Protein AF-A0A9W4V0B0-F1 (afdb_monomer_lite)

Secondary structure (DSSP, 8-state):
-HHHHHHHHHHHHHHHHHHHHHHHHHHHHHHHTTT--HHHHHHHHHHHHHHHHHHHHHHHH-

Foldseek 3Di:
DVVVLVVVLVVLVVVLVVLVVVLVVLVVVCVVVVVPPPVSVVVNVVSVVVNVVSVVVNVVSD

Structure (mmCIF, N/CA/C/O backbone):
data_AF-A0A9W4V0B0-F1
#
_entry.id   AF-A0A9W4V0B0-F1
#
loop_
_atom_site.group_PDB
_atom_site.id
_atom_site.type_symbol
_atom_site.label_atom_id
_atom_site.label_alt_id
_atom_site.label_comp_id
_atom_site.label_asym_id
_atom_site.label_entity_id
_atom_site.label_seq_id
_atom_site.pdbx_PDB_ins_code
_atom_site.Cartn_x
_atom_site.Cartn_y
_atom_site.Cartn_z
_atom_site.occupancy
_atom_site.B_iso_or_equiv
_atom_site.auth_seq_id
_atom_site.auth_comp_id
_atom_site.auth_asym_id
_atom_site.auth_atom_id
_atom_site.pdbx_PDB_model_num
ATOM 1 N N . MET A 1 1 ? 14.406 -7.303 -29.115 1.00 57.53 1 MET A N 1
ATOM 2 C 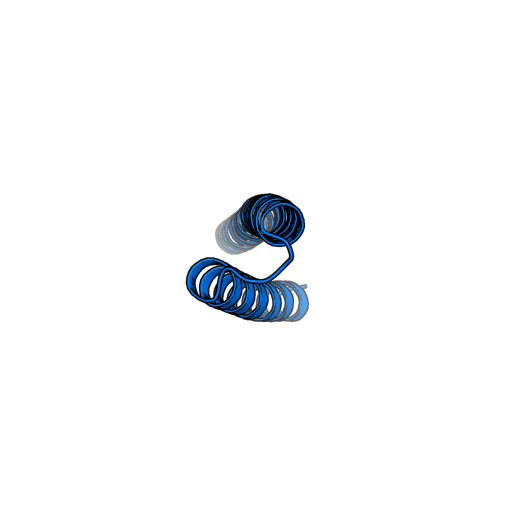CA . MET A 1 1 ? 14.705 -7.772 -27.743 1.00 57.53 1 MET A CA 1
ATOM 3 C C . MET A 1 1 ? 14.647 -6.629 -26.723 1.00 57.53 1 MET A C 1
ATOM 5 O O . MET A 1 1 ? 14.486 -6.924 -25.549 1.00 57.53 1 MET A O 1
ATOM 9 N N . ASP A 1 2 ? 14.720 -5.355 -27.141 1.00 65.50 2 ASP A N 1
ATOM 10 C CA . ASP A 1 2 ? 14.518 -4.200 -26.242 1.00 65.50 2 ASP A CA 1
ATOM 11 C C . ASP A 1 2 ? 13.039 -3.898 -25.937 1.00 65.50 2 ASP A C 1
ATOM 13 O O . ASP A 1 2 ? 12.726 -3.448 -24.836 1.00 65.50 2 ASP A O 1
ATOM 17 N N . ASP A 1 3 ? 12.119 -4.217 -26.854 1.00 72.12 3 ASP A N 1
ATOM 18 C CA . ASP A 1 3 ? 10.687 -3.922 -26.679 1.00 72.12 3 ASP A CA 1
ATOM 19 C C . ASP A 1 3 ? 10.055 -4.683 -25.499 1.00 72.12 3 ASP A C 1
ATOM 21 O O . ASP A 1 3 ? 9.250 -4.119 -24.757 1.00 72.12 3 ASP A O 1
ATOM 25 N N . ASP A 1 4 ? 10.472 -5.933 -25.268 1.00 81.75 4 ASP A N 1
ATOM 26 C CA . ASP A 1 4 ? 9.939 -6.774 -24.187 1.00 81.75 4 ASP A CA 1
ATOM 27 C C . ASP A 1 4 ? 10.328 -6.237 -22.801 1.00 81.75 4 ASP A C 1
ATOM 29 O O . ASP A 1 4 ? 9.508 -6.213 -21.884 1.00 81.75 4 ASP A O 1
ATOM 33 N N . LYS A 1 5 ? 11.561 -5.733 -22.657 1.00 81.88 5 LYS A N 1
ATOM 34 C CA . LYS A 1 5 ? 12.040 -5.125 -21.406 1.00 81.88 5 LYS A CA 1
ATOM 35 C C . LYS A 1 5 ? 11.392 -3.767 -21.148 1.00 81.88 5 LYS A C 1
ATOM 37 O O . LYS A 1 5 ? 11.081 -3.444 -20.004 1.00 81.88 5 LYS A O 1
ATOM 42 N N . GLY A 1 6 ? 11.161 -2.983 -22.203 1.00 85.88 6 GLY A N 1
ATOM 43 C CA . GLY A 1 6 ? 10.419 -1.726 -22.107 1.00 85.88 6 GLY A CA 1
ATOM 44 C C . GLY A 1 6 ? 8.975 -1.946 -21.650 1.00 85.88 6 GLY A C 1
ATOM 45 O O . GLY A 1 6 ? 8.494 -1.245 -20.760 1.00 85.88 6 GLY A O 1
ATOM 46 N N . ALA A 1 7 ? 8.301 -2.960 -22.200 1.00 90.19 7 ALA A N 1
ATOM 47 C CA . ALA A 1 7 ? 6.953 -3.339 -21.788 1.00 90.19 7 ALA A CA 1
ATOM 48 C C . ALA A 1 7 ? 6.904 -3.837 -20.333 1.00 90.19 7 ALA A C 1
ATOM 50 O O . ALA A 1 7 ? 6.019 -3.429 -19.579 1.00 90.19 7 ALA A O 1
ATOM 51 N N . GLU A 1 8 ? 7.873 -4.658 -19.917 1.00 88.88 8 GLU A N 1
ATOM 52 C CA . GLU A 1 8 ? 7.992 -5.136 -18.533 1.00 88.88 8 GLU A CA 1
ATOM 53 C C . GLU A 1 8 ? 8.202 -3.977 -17.547 1.00 88.88 8 GLU A C 1
ATOM 55 O O . GLU A 1 8 ? 7.549 -3.912 -16.503 1.00 88.88 8 GLU A O 1
ATOM 60 N N . PHE A 1 9 ? 9.051 -3.009 -17.899 1.00 89.44 9 PHE A N 1
ATOM 61 C CA . PHE A 1 9 ? 9.279 -1.826 -17.076 1.00 89.44 9 PHE A CA 1
ATOM 62 C C . PHE A 1 9 ? 8.018 -0.960 -16.945 1.00 89.44 9 PHE A C 1
ATOM 64 O O . PHE A 1 9 ? 7.658 -0.548 -15.841 1.00 89.44 9 PHE A O 1
ATOM 71 N N . LEU A 1 10 ? 7.298 -0.722 -18.047 1.00 91.62 10 LEU A N 1
ATOM 72 C CA . LEU A 1 10 ? 6.045 0.040 -18.028 1.00 91.62 10 LEU A CA 1
ATOM 73 C C . LEU A 1 10 ? 4.943 -0.660 -17.221 1.00 91.62 10 LEU A C 1
ATOM 75 O O . LEU A 1 10 ? 4.220 0.011 -16.478 1.00 91.62 10 LEU A O 1
ATOM 79 N N . ASP A 1 11 ? 4.828 -1.989 -17.312 1.00 92.62 11 ASP A N 1
ATOM 80 C CA . ASP A 1 11 ? 3.904 -2.745 -16.460 1.00 92.62 11 ASP A CA 1
ATOM 81 C C . ASP A 1 11 ? 4.268 -2.581 -14.982 1.00 92.62 11 ASP A C 1
ATOM 83 O O . ASP A 1 11 ? 3.401 -2.288 -14.155 1.00 92.62 11 ASP A O 1
ATOM 87 N N . MET A 1 12 ? 5.557 -2.671 -14.650 1.00 92.25 12 MET A N 1
ATOM 88 C CA . MET A 1 12 ? 6.044 -2.509 -13.284 1.00 92.25 12 MET A CA 1
ATOM 89 C C . MET A 1 12 ? 5.703 -1.124 -12.705 1.00 92.25 12 MET A C 1
ATOM 91 O O . MET A 1 12 ? 5.197 -1.040 -11.581 1.00 92.25 12 MET A O 1
ATOM 95 N N . ILE A 1 13 ? 5.859 -0.049 -13.487 1.00 92.62 13 ILE A N 1
ATOM 96 C CA . ILE A 1 13 ? 5.417 1.307 -13.113 1.00 92.62 13 ILE A CA 1
ATOM 97 C C . ILE A 1 13 ? 3.896 1.357 -12.902 1.00 92.62 13 ILE A C 1
ATOM 99 O O . ILE A 1 13 ? 3.416 1.897 -11.901 1.00 92.62 13 ILE A O 1
ATOM 103 N N . GLY A 1 14 ? 3.121 0.748 -13.804 1.00 93.62 14 GLY A N 1
ATOM 104 C CA . GLY A 1 14 ? 1.666 0.670 -13.676 1.00 93.62 14 GLY A CA 1
ATOM 105 C C . GLY A 1 14 ? 1.217 -0.078 -12.416 1.00 93.62 14 GLY A C 1
ATOM 106 O O . GLY A 1 14 ? 0.257 0.326 -11.753 1.00 93.62 14 GLY A O 1
ATOM 107 N N . ARG A 1 15 ? 1.921 -1.153 -12.042 1.00 93.50 15 ARG A N 1
ATOM 108 C CA . ARG A 1 15 ? 1.681 -1.891 -10.793 1.00 93.50 15 ARG A CA 1
ATOM 109 C C . ARG A 1 15 ? 2.006 -1.035 -9.570 1.00 93.50 15 ARG A C 1
ATOM 111 O O . ARG A 1 15 ? 1.214 -1.044 -8.628 1.00 93.50 15 ARG A O 1
ATOM 118 N N . GLN A 1 16 ? 3.088 -0.255 -9.603 1.00 93.12 16 GLN A N 1
ATOM 119 C CA . GLN A 1 16 ? 3.432 0.666 -8.517 1.00 93.12 16 GLN A CA 1
ATOM 120 C C . GLN A 1 16 ? 2.350 1.737 -8.307 1.00 93.12 16 GLN A C 1
ATOM 122 O O . GLN A 1 16 ? 1.941 1.957 -7.167 1.00 93.12 16 GLN A O 1
ATOM 127 N N . ALA A 1 17 ? 1.841 2.356 -9.375 1.00 93.81 17 ALA A N 1
ATOM 128 C CA . ALA A 1 17 ? 0.796 3.380 -9.272 1.00 93.81 17 ALA A CA 1
ATOM 129 C C . ALA A 1 17 ? -0.484 2.835 -8.609 1.00 93.81 17 ALA A C 1
ATOM 131 O O . ALA A 1 17 ? -0.981 3.398 -7.632 1.00 93.81 17 ALA A O 1
ATOM 132 N N . ARG A 1 18 ? -0.965 1.667 -9.061 1.00 95.81 18 ARG A N 1
ATOM 133 C CA . ARG A 1 18 ? -2.136 0.995 -8.464 1.00 95.81 18 ARG A CA 1
ATOM 134 C C . ARG A 1 18 ? -1.913 0.623 -6.999 1.00 95.81 18 ARG A C 1
ATOM 136 O O . ARG A 1 18 ? -2.842 0.652 -6.193 1.00 95.81 18 ARG A O 1
ATOM 143 N N . LEU A 1 19 ? -0.690 0.239 -6.641 1.00 95.19 19 LEU A N 1
ATOM 144 C CA . LEU A 1 19 ? -0.357 -0.099 -5.264 1.00 95.19 19 LEU A CA 1
ATOM 145 C C . LEU A 1 19 ? -0.357 1.136 -4.356 1.00 95.19 19 LEU A C 1
ATOM 147 O O . LEU A 1 19 ? -0.892 1.071 -3.251 1.00 95.19 19 LEU A O 1
ATOM 151 N N . GLN A 1 20 ? 0.156 2.270 -4.836 1.00 94.44 20 GLN A N 1
ATOM 152 C CA . GLN A 1 20 ? 0.102 3.541 -4.112 1.00 94.44 20 GLN A CA 1
ATOM 153 C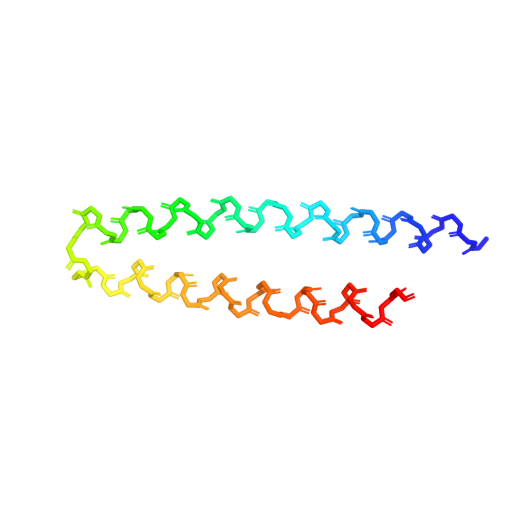 C . GLN A 1 20 ? -1.342 3.983 -3.844 1.00 94.44 20 GLN A C 1
ATOM 155 O O . GLN A 1 20 ? -1.663 4.361 -2.717 1.00 94.44 20 GLN A O 1
ATOM 160 N N . GLU A 1 21 ? -2.242 3.850 -4.821 1.00 96.31 21 GLU A N 1
ATOM 161 C CA . GLU A 1 21 ? -3.672 4.129 -4.620 1.00 96.31 21 GLU A CA 1
ATOM 162 C C . GLU A 1 21 ? -4.286 3.251 -3.517 1.00 96.31 21 GLU A C 1
ATOM 164 O O . GLU A 1 21 ? -5.019 3.740 -2.651 1.00 96.31 21 GLU A O 1
ATOM 169 N N . ARG A 1 22 ? -3.954 1.951 -3.497 1.00 95.38 22 ARG A N 1
ATOM 170 C CA . ARG A 1 22 ? -4.419 1.020 -2.455 1.00 95.38 22 ARG A CA 1
ATOM 171 C C . ARG A 1 22 ? -3.894 1.406 -1.073 1.00 95.38 22 ARG A C 1
ATOM 173 O O . ARG A 1 22 ? -4.677 1.397 -0.124 1.00 95.38 22 ARG A O 1
ATOM 180 N N . ILE A 1 23 ? -2.612 1.764 -0.965 1.00 94.94 23 ILE A N 1
ATOM 181 C CA . ILE A 1 23 ? -1.985 2.222 0.285 1.00 94.94 23 ILE A CA 1
ATOM 182 C C . ILE A 1 23 ? -2.715 3.454 0.817 1.00 94.94 23 ILE A C 1
ATOM 184 O O . ILE A 1 23 ? -3.154 3.450 1.965 1.00 94.94 23 ILE A O 1
ATOM 188 N N . VAL A 1 24 ? -2.919 4.474 -0.024 1.00 96.00 24 VAL A N 1
ATOM 189 C CA . VAL A 1 24 ? -3.619 5.709 0.365 1.00 96.00 24 VAL A CA 1
ATOM 190 C C . VAL A 1 24 ? -5.045 5.404 0.829 1.00 96.00 24 VAL A C 1
ATOM 192 O O . VAL A 1 24 ? -5.463 5.867 1.891 1.00 96.00 24 VAL A O 1
ATOM 195 N N . GLY A 1 25 ? -5.781 4.568 0.091 1.00 94.25 25 GLY A N 1
ATOM 196 C CA . GLY A 1 25 ? -7.142 4.180 0.462 1.00 94.25 25 GLY A CA 1
ATOM 197 C C . GLY A 1 25 ? -7.225 3.407 1.785 1.00 94.25 25 GLY A C 1
ATOM 198 O O . GLY A 1 25 ? -8.157 3.617 2.563 1.00 94.25 25 GLY A O 1
ATOM 199 N N . ARG A 1 26 ? -6.260 2.522 2.068 1.00 92.31 26 ARG A N 1
ATOM 200 C CA . ARG A 1 26 ? -6.186 1.767 3.335 1.00 92.31 26 ARG A CA 1
ATOM 201 C C . ARG A 1 26 ? -5.778 2.655 4.502 1.00 92.31 26 ARG A C 1
ATOM 203 O O . ARG A 1 26 ? -6.437 2.608 5.536 1.00 92.31 26 ARG A O 1
ATOM 210 N N . ALA A 1 27 ? -4.776 3.510 4.318 1.00 92.06 27 ALA A N 1
ATOM 211 C CA . ALA A 1 27 ? -4.351 4.472 5.328 1.00 92.06 27 ALA A CA 1
ATOM 212 C C . ALA A 1 27 ? -5.492 5.426 5.718 1.00 92.06 27 ALA A C 1
ATOM 214 O O . ALA A 1 27 ? -5.725 5.651 6.903 1.00 92.06 27 ALA A O 1
ATOM 215 N N . ALA A 1 28 ? -6.265 5.918 4.742 1.00 94.94 28 ALA A N 1
ATOM 216 C CA . ALA A 1 28 ? -7.429 6.764 5.004 1.00 94.94 28 ALA A CA 1
ATOM 217 C C . ALA A 1 28 ? -8.512 6.039 5.823 1.00 94.94 28 ALA A C 1
ATOM 219 O O . ALA A 1 28 ? -9.067 6.608 6.763 1.00 94.94 28 ALA A O 1
ATOM 220 N N . ARG A 1 29 ? -8.790 4.767 5.507 1.00 91.25 29 ARG A N 1
ATOM 221 C CA . ARG A 1 29 ? -9.733 3.940 6.280 1.00 91.25 29 ARG A CA 1
ATOM 222 C C . ARG A 1 29 ? -9.234 3.670 7.699 1.00 91.25 29 ARG A C 1
ATOM 224 O O . ARG A 1 29 ? -10.027 3.734 8.630 1.00 91.25 29 ARG A O 1
ATOM 231 N N . LEU A 1 30 ? -7.936 3.423 7.870 1.00 89.25 30 LEU A N 1
ATOM 232 C CA . LEU A 1 30 ? -7.337 3.158 9.177 1.00 89.25 30 LEU A CA 1
ATOM 233 C C . LEU A 1 30 ? -7.354 4.411 10.052 1.00 89.25 30 LEU A C 1
ATOM 235 O O . LEU A 1 30 ? -7.703 4.331 11.226 1.00 89.25 30 LEU A O 1
ATOM 239 N N . ALA A 1 31 ? -7.080 5.575 9.461 1.00 92.06 31 ALA A N 1
ATOM 240 C CA . ALA A 1 31 ? -7.233 6.862 10.127 1.00 92.06 31 ALA A CA 1
ATOM 241 C C . ALA A 1 31 ? -8.692 7.118 10.548 1.00 92.06 31 ALA A C 1
ATOM 243 O O . ALA A 1 31 ? -8.930 7.556 11.672 1.00 92.06 31 ALA A O 1
ATOM 244 N N . ALA A 1 32 ? -9.670 6.795 9.693 1.00 93.25 32 ALA A N 1
ATOM 245 C CA . ALA A 1 32 ? -11.092 6.911 10.026 1.00 93.25 32 ALA A CA 1
ATOM 246 C C . ALA A 1 32 ? -11.529 5.947 11.147 1.00 93.25 32 ALA A C 1
ATOM 248 O O . ALA A 1 32 ? -12.397 6.292 11.943 1.00 93.25 32 ALA A O 1
ATOM 249 N N . ALA A 1 33 ? -10.899 4.773 11.240 1.00 90.81 33 ALA A N 1
ATOM 250 C CA . ALA A 1 33 ? -11.091 3.809 12.323 1.00 90.81 33 ALA A CA 1
ATOM 251 C C . ALA A 1 33 ? -10.299 4.152 13.603 1.00 90.81 33 ALA A C 1
ATOM 253 O O . ALA A 1 33 ? -10.246 3.346 14.527 1.00 90.81 33 ALA A O 1
ATOM 254 N N . GLY A 1 34 ? -9.637 5.314 13.665 1.00 91.56 34 GLY A N 1
ATOM 255 C CA . GLY A 1 34 ? -8.843 5.710 14.830 1.00 91.56 34 GLY A CA 1
ATOM 256 C C . GLY A 1 34 ? -7.609 4.835 15.065 1.00 91.56 34 GLY A C 1
ATOM 257 O O . GLY A 1 34 ? -7.121 4.773 16.187 1.00 91.56 34 GLY A O 1
ATOM 258 N N . TRP A 1 35 ? -7.099 4.177 14.018 1.00 87.56 35 TRP A N 1
ATOM 259 C CA . TRP A 1 35 ? -5.962 3.248 14.060 1.00 87.56 35 TRP A CA 1
ATOM 260 C C . TRP A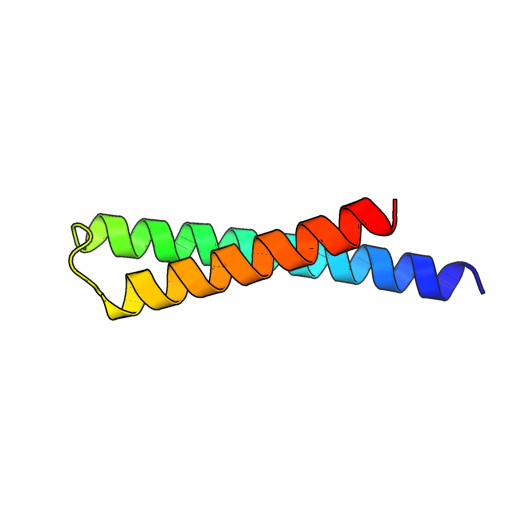 1 35 ? -6.182 1.952 14.854 1.00 87.56 35 TRP A C 1
ATOM 262 O O . TRP A 1 35 ? -5.225 1.200 15.044 1.00 87.56 35 TRP A O 1
ATOM 272 N N . ASP A 1 36 ? -7.419 1.663 15.262 1.00 89.88 36 ASP A N 1
ATOM 273 C CA . ASP A 1 36 ? -7.758 0.516 16.120 1.00 89.88 36 ASP A CA 1
ATOM 274 C C . ASP A 1 36 ? -8.187 -0.738 15.330 1.00 89.88 36 ASP A C 1
ATOM 276 O O . ASP A 1 36 ? -8.587 -1.759 15.884 1.00 89.88 36 ASP A O 1
ATOM 280 N N . ASP A 1 37 ? -8.086 -0.688 14.000 1.00 91.94 37 ASP A N 1
ATOM 281 C CA . ASP A 1 37 ? -8.371 -1.827 13.130 1.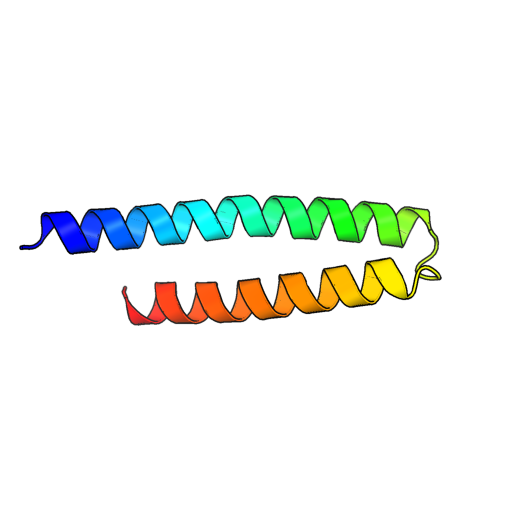00 91.94 37 ASP A CA 1
ATOM 282 C C . ASP A 1 37 ? -7.077 -2.588 12.804 1.00 91.94 37 ASP A C 1
ATOM 284 O O . ASP A 1 37 ? -6.345 -2.275 11.858 1.00 91.94 37 ASP A O 1
ATOM 288 N N . ALA A 1 38 ? -6.784 -3.603 13.619 1.00 92.12 38 ALA A N 1
ATOM 289 C CA . ALA A 1 38 ? -5.593 -4.437 13.474 1.00 92.12 38 ALA A CA 1
ATOM 290 C C . ALA A 1 38 ? -5.538 -5.189 12.131 1.00 92.12 38 ALA A C 1
ATOM 292 O O . ALA A 1 38 ? -4.451 -5.379 11.583 1.00 92.12 38 ALA A O 1
ATOM 293 N N . ALA A 1 39 ? -6.689 -5.594 11.581 1.00 90.94 39 ALA A N 1
ATOM 294 C CA . ALA A 1 39 ? -6.744 -6.290 10.298 1.00 90.94 39 ALA A CA 1
ATOM 295 C C . ALA A 1 39 ? -6.376 -5.341 9.151 1.00 90.94 39 ALA A C 1
ATOM 297 O O . ALA A 1 39 ? -5.565 -5.680 8.288 1.00 90.94 39 ALA A O 1
ATOM 298 N N . LEU A 1 40 ? -6.911 -4.122 9.184 1.00 90.69 40 LEU A N 1
ATOM 299 C CA . LEU A 1 40 ? -6.607 -3.091 8.201 1.00 90.69 40 LEU A CA 1
ATOM 300 C C . LEU A 1 40 ? -5.161 -2.590 8.309 1.00 90.69 40 LEU A C 1
ATOM 302 O O . LEU A 1 40 ? -4.533 -2.282 7.296 1.00 90.69 40 LEU A O 1
ATOM 306 N N . ARG A 1 41 ? -4.609 -2.549 9.525 1.00 92.31 41 ARG A N 1
ATOM 307 C CA . ARG A 1 41 ? -3.195 -2.239 9.761 1.00 92.31 41 ARG A CA 1
ATOM 308 C C . ARG A 1 41 ? -2.274 -3.309 9.176 1.00 92.31 41 ARG A C 1
ATOM 310 O O . ARG A 1 41 ? -1.345 -2.962 8.456 1.00 92.31 41 ARG A O 1
ATOM 317 N N . ALA A 1 42 ? -2.585 -4.588 9.388 1.00 93.50 42 ALA A N 1
ATOM 318 C CA . ALA A 1 42 ? -1.845 -5.690 8.775 1.00 93.50 42 ALA A CA 1
ATOM 319 C C . ALA A 1 42 ? -1.932 -5.669 7.236 1.00 93.50 42 ALA A C 1
ATOM 321 O O . ALA A 1 42 ? -0.936 -5.923 6.558 1.00 93.50 42 ALA A O 1
ATOM 322 N N . GLU A 1 43 ? -3.097 -5.327 6.670 1.00 93.19 43 GLU A N 1
ATOM 323 C CA . GLU A 1 43 ? -3.238 -5.136 5.221 1.00 93.19 43 GLU A CA 1
ATOM 324 C C . GLU A 1 43 ? -2.340 -3.992 4.725 1.00 93.19 43 GLU A C 1
ATOM 326 O O . GLU A 1 43 ? -1.638 -4.153 3.727 1.00 93.19 43 GLU A O 1
ATOM 331 N N . LEU A 1 44 ? -2.320 -2.856 5.429 1.00 92.94 44 LEU A N 1
ATOM 332 C CA . LEU A 1 44 ? -1.485 -1.706 5.082 1.00 92.94 44 LEU A CA 1
ATOM 333 C C . LEU A 1 44 ? 0.013 -2.040 5.133 1.00 92.94 44 LEU A C 1
ATOM 335 O O . LEU A 1 44 ? 0.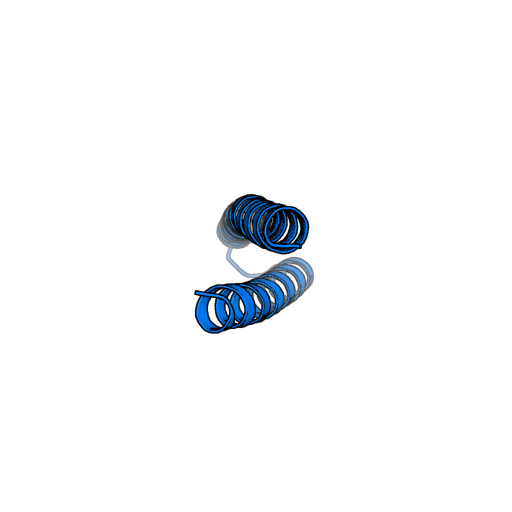732 -1.710 4.190 1.00 92.94 44 LEU A O 1
ATOM 339 N N . ASP A 1 45 ? 0.469 -2.739 6.173 1.00 94.31 45 ASP A N 1
ATOM 340 C CA . ASP A 1 45 ? 1.864 -3.177 6.303 1.00 94.31 45 ASP A CA 1
ATOM 341 C C . ASP A 1 45 ? 2.270 -4.107 5.145 1.00 94.31 45 ASP A C 1
ATOM 343 O O . ASP A 1 45 ? 3.355 -3.968 4.574 1.00 94.31 45 ASP A O 1
ATOM 347 N N . GLY A 1 46 ? 1.372 -5.007 4.729 1.00 96.00 46 GLY A N 1
ATOM 348 C CA . GLY A 1 46 ? 1.581 -5.865 3.562 1.00 96.00 46 GLY A CA 1
ATOM 349 C C . GLY A 1 46 ? 1.717 -5.078 2.254 1.00 96.00 46 GLY A C 1
ATOM 350 O O . GLY A 1 46 ? 2.617 -5.350 1.457 1.00 96.00 46 GLY A O 1
ATOM 351 N N . LEU A 1 47 ? 0.868 -4.067 2.045 1.00 93.44 47 LEU A N 1
ATOM 352 C CA . LEU A 1 47 ? 0.943 -3.201 0.863 1.00 93.44 47 LEU A CA 1
ATOM 353 C C . LEU A 1 47 ? 2.235 -2.375 0.837 1.00 93.44 47 LEU A C 1
ATOM 355 O O . LEU A 1 47 ? 2.831 -2.210 -0.227 1.00 93.44 47 LEU A O 1
ATOM 359 N N . LEU A 1 48 ? 2.687 -1.881 1.993 1.00 93.88 48 LEU A N 1
ATOM 360 C CA . LEU A 1 48 ? 3.947 -1.144 2.119 1.00 93.88 48 LEU A CA 1
ATOM 361 C C . LEU A 1 48 ? 5.157 -2.032 1.803 1.00 93.88 48 LEU A C 1
ATOM 363 O O . LEU A 1 48 ? 6.071 -1.598 1.102 1.00 93.88 48 LEU A O 1
ATOM 367 N N . ALA A 1 49 ? 5.150 -3.289 2.252 1.00 96.00 49 ALA A N 1
ATOM 368 C CA . ALA A 1 49 ? 6.198 -4.248 1.913 1.00 96.00 49 ALA A CA 1
ATOM 369 C C . ALA A 1 49 ? 6.225 -4.571 0.406 1.00 96.00 49 ALA A C 1
ATOM 371 O O . ALA A 1 49 ? 7.299 -4.629 -0.199 1.00 96.00 49 ALA A O 1
ATOM 372 N N . GLU A 1 50 ? 5.055 -4.743 -0.221 1.00 95.06 50 GLU A N 1
ATOM 373 C CA . GLU A 1 50 ? 4.947 -4.936 -1.674 1.00 95.06 50 GLU A CA 1
ATOM 374 C C . GLU A 1 50 ? 5.467 -3.707 -2.441 1.00 95.06 50 GLU A C 1
ATOM 376 O O . GLU A 1 50 ? 6.166 -3.855 -3.447 1.00 95.06 50 GLU A O 1
ATOM 381 N N . HIS A 1 51 ? 5.190 -2.500 -1.935 1.00 93.94 51 HIS A N 1
ATOM 382 C CA . HIS A 1 51 ? 5.622 -1.242 -2.546 1.00 93.94 51 HIS A CA 1
ATOM 383 C C . HIS A 1 51 ? 7.137 -1.092 -2.492 1.00 93.94 51 HIS A C 1
ATOM 385 O O . HIS A 1 51 ? 7.751 -0.883 -3.536 1.00 93.94 51 HIS A O 1
ATOM 391 N N . ALA A 1 52 ? 7.746 -1.333 -1.330 1.00 93.00 52 ALA A N 1
ATOM 392 C CA . ALA A 1 52 ? 9.198 -1.322 -1.180 1.00 93.00 52 ALA A CA 1
ATOM 393 C C . ALA A 1 52 ? 9.886 -2.341 -2.107 1.00 93.00 52 ALA A C 1
ATOM 395 O O . ALA A 1 52 ? 10.936 -2.057 -2.688 1.00 93.00 52 ALA A O 1
ATOM 396 N N . ARG A 1 53 ? 9.282 -3.525 -2.292 1.00 93.81 53 ARG A N 1
ATOM 397 C CA . ARG A 1 53 ? 9.804 -4.548 -3.208 1.00 93.81 53 ARG A CA 1
ATOM 398 C C . ARG A 1 53 ? 9.773 -4.077 -4.662 1.00 93.81 53 ARG A C 1
ATOM 400 O O . ARG A 1 53 ? 10.780 -4.206 -5.352 1.00 93.81 53 ARG A O 1
ATOM 407 N N . LEU A 1 54 ? 8.634 -3.557 -5.123 1.00 91.56 54 LEU A N 1
ATOM 408 C CA . LEU A 1 54 ? 8.475 -3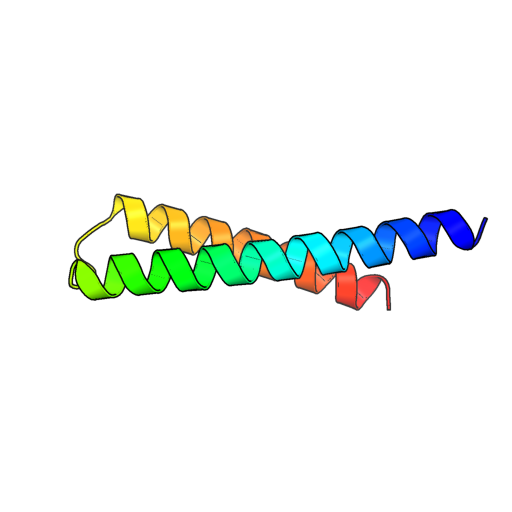.061 -6.495 1.00 91.56 54 LEU A CA 1
ATOM 409 C C . LEU A 1 54 ? 9.377 -1.854 -6.767 1.00 91.56 54 LEU A C 1
ATOM 411 O O . LEU A 1 54 ? 10.010 -1.800 -7.818 1.00 91.56 54 LEU A O 1
ATOM 415 N N . GLU A 1 55 ? 9.506 -0.935 -5.810 1.00 91.56 55 GLU A N 1
ATOM 416 C CA . GLU A 1 55 ? 10.403 0.216 -5.938 1.00 91.56 55 GLU A CA 1
ATOM 417 C C . GLU A 1 55 ? 11.866 -0.232 -6.101 1.00 91.56 55 GLU A C 1
ATOM 419 O O . GLU A 1 55 ? 12.591 0.294 -6.947 1.00 91.56 55 GLU A O 1
ATOM 424 N N . GLY A 1 56 ? 12.292 -1.250 -5.344 1.00 91.38 56 GLY A N 1
ATOM 425 C CA . GLY A 1 56 ? 13.616 -1.854 -5.492 1.00 91.38 56 GLY A CA 1
ATOM 426 C C . GLY A 1 56 ? 13.847 -2.465 -6.877 1.00 91.38 56 GLY A C 1
ATOM 427 O O . GLY A 1 56 ? 14.922 -2.296 -7.450 1.00 91.38 56 GLY A O 1
ATOM 428 N N . GLN A 1 57 ? 12.835 -3.130 -7.442 1.00 91.19 57 GLN A N 1
ATOM 429 C CA . GLN A 1 57 ? 12.905 -3.708 -8.789 1.00 91.19 57 GLN A CA 1
ATOM 430 C C . GLN A 1 57 ? 12.989 -2.626 -9.872 1.00 91.19 57 GLN A C 1
ATOM 432 O O . GLN A 1 57 ? 13.830 -2.723 -10.760 1.00 91.19 57 GLN A O 1
ATOM 437 N N . ILE A 1 58 ? 12.179 -1.569 -9.766 1.00 88.44 58 ILE A N 1
ATOM 438 C CA . ILE A 1 58 ? 12.200 -0.428 -10.695 1.00 88.44 58 ILE A CA 1
ATOM 439 C C . ILE A 1 58 ? 13.559 0.261 -10.671 1.00 88.44 58 ILE A C 1
ATOM 441 O O . ILE A 1 58 ? 14.155 0.491 -11.722 1.00 88.44 58 ILE A O 1
ATOM 445 N N . ARG A 1 59 ? 14.078 0.543 -9.474 1.00 88.25 59 ARG A N 1
ATOM 446 C CA . ARG A 1 59 ? 15.384 1.183 -9.304 1.00 88.25 59 ARG A CA 1
ATOM 447 C C . ARG A 1 59 ? 16.533 0.325 -9.834 1.00 88.25 59 ARG A C 1
ATOM 449 O O . ARG A 1 59 ? 17.484 0.879 -10.359 1.00 88.25 59 ARG A O 1
ATOM 456 N N . GLY A 1 60 ? 16.457 -0.998 -9.687 1.00 85.94 60 GLY A N 1
ATOM 457 C CA . GLY A 1 60 ? 17.462 -1.923 -10.220 1.00 85.94 60 GLY A CA 1
ATOM 458 C C . GLY A 1 60 ? 17.361 -2.168 -11.730 1.00 85.94 60 GLY A C 1
ATOM 459 O O . GLY A 1 60 ? 18.300 -2.704 -12.311 1.00 85.94 60 GLY A O 1
ATOM 460 N N . ALA A 1 61 ? 16.235 -1.804 -12.350 1.00 77.69 61 ALA A N 1
ATOM 461 C CA . ALA A 1 61 ? 15.998 -1.914 -13.789 1.00 77.69 61 ALA A CA 1
ATOM 462 C C . ALA A 1 61 ? 16.296 -0.614 -14.565 1.00 77.69 61 ALA A C 1
ATOM 464 O O . ALA A 1 61 ? 16.332 -0.655 -15.795 1.00 77.69 61 ALA A O 1
ATOM 465 N N . SER A 1 62 ? 16.470 0.510 -13.856 1.00 66.38 62 SER A N 1
ATOM 466 C CA . SER A 1 62 ? 16.802 1.840 -14.400 1.00 66.38 62 SER A CA 1
ATOM 467 C C . SER A 1 62 ? 18.311 2.061 -14.453 1.00 66.38 62 SER A C 1
ATOM 469 O O . SER A 1 62 ? 18.762 2.757 -15.388 1.00 66.38 62 SER A O 1
#

Radius of gyration: 14.64 Å; chains: 1; bounding box: 29×15×44 Å

pLDDT: mean 90.05, std 7.46, range [57.53, 96.31]

Sequence (62 aa):
MDDDKGAEFLDMIGRQARLQERIVGRAARLAAAGWDDAALRAELDGLLAEHARLEGQIRGAS